Protein AF-E5EPD2-F1 (afdb_monomer_lite)

pLDDT: mean 83.29, std 13.44, range [50.78, 96.94]

Structure (mmCIF, N/CA/C/O backbone):
data_AF-E5EPD2-F1
#
_entry.id   AF-E5EPD2-F1
#
loop_
_atom_site.group_PDB
_atom_site.id
_atom_site.type_symbol
_atom_site.label_atom_id
_atom_site.label_alt_id
_atom_site.label_comp_id
_atom_site.label_asym_id
_atom_site.label_entity_id
_atom_site.label_seq_id
_atom_site.pdbx_PDB_ins_code
_atom_site.Cartn_x
_atom_site.Cartn_y
_atom_site.Cartn_z
_atom_site.occupancy
_atom_site.B_iso_or_equiv
_atom_site.auth_seq_id
_atom_site.auth_comp_id
_atom_site.auth_asym_id
_atom_site.auth_atom_id
_atom_site.pdbx_PDB_model_num
ATOM 1 N N . PHE A 1 1 ? -27.527 -5.584 16.120 1.00 50.78 1 PHE A N 1
ATOM 2 C CA . PHE A 1 1 ? -26.168 -5.067 15.879 1.00 50.78 1 PHE A CA 1
ATOM 3 C C . PHE A 1 1 ? -25.350 -6.171 15.235 1.00 50.78 1 PHE A C 1
ATOM 5 O O . PHE A 1 1 ? -25.068 -7.159 15.896 1.00 50.78 1 PHE A O 1
ATOM 12 N N . SER A 1 2 ? -25.050 -6.069 13.937 1.00 57.53 2 SER A N 1
ATOM 13 C CA . SER A 1 2 ? -24.049 -6.959 13.338 1.00 57.53 2 SER A CA 1
ATOM 14 C C . SER A 1 2 ? -22.690 -6.487 13.850 1.00 57.53 2 SER A C 1
ATOM 16 O O . SER A 1 2 ? -22.434 -5.287 13.736 1.00 57.53 2 SER A O 1
ATOM 18 N N . PRO A 1 3 ? -21.836 -7.352 14.423 1.00 57.34 3 PRO A N 1
ATOM 19 C CA . PRO A 1 3 ? -20.488 -6.935 14.769 1.00 57.34 3 PRO A CA 1
ATOM 20 C C . PRO A 1 3 ? -19.837 -6.416 13.487 1.00 57.34 3 PRO A C 1
ATOM 22 O O . PRO A 1 3 ? -19.917 -7.063 12.435 1.00 57.34 3 PRO A O 1
ATOM 25 N N . SER A 1 4 ? -19.285 -5.208 13.555 1.00 64.56 4 SER A N 1
ATOM 26 C CA . SER A 1 4 ? -18.425 -4.655 12.517 1.00 64.56 4 SER A CA 1
ATOM 27 C C . SER A 1 4 ? -17.338 -5.690 12.253 1.00 64.56 4 SER A C 1
ATOM 29 O O . SER A 1 4 ? -16.483 -5.919 13.107 1.00 64.56 4 SER A O 1
ATOM 31 N N . ARG A 1 5 ? -17.425 -6.404 11.127 1.00 71.38 5 ARG A N 1
ATOM 32 C CA . ARG A 1 5 ? -16.413 -7.397 10.777 1.00 71.38 5 ARG A CA 1
ATOM 33 C C . ARG A 1 5 ? -15.095 -6.659 10.610 1.00 71.38 5 ARG A C 1
ATOM 35 O O . ARG A 1 5 ? -15.000 -5.775 9.765 1.00 71.38 5 ARG A O 1
ATOM 42 N N . HIS A 1 6 ? -14.110 -7.028 11.419 1.00 83.94 6 HIS A N 1
ATOM 43 C CA . HIS A 1 6 ? -12.736 -6.592 11.233 1.00 83.94 6 HIS A CA 1
ATOM 44 C C . HIS A 1 6 ? -12.278 -7.087 9.861 1.00 83.94 6 HIS A C 1
ATOM 46 O O . HIS A 1 6 ? -12.173 -8.293 9.632 1.00 83.94 6 HIS A O 1
ATOM 52 N N . LEU A 1 7 ? -12.112 -6.155 8.926 1.00 90.19 7 LEU A N 1
ATOM 53 C CA . LEU A 1 7 ? -11.673 -6.447 7.571 1.00 90.19 7 LEU A CA 1
ATOM 54 C C . LEU A 1 7 ? -10.170 -6.209 7.506 1.00 90.19 7 LEU A C 1
ATOM 56 O O . LEU A 1 7 ? -9.701 -5.118 7.815 1.00 90.19 7 LEU A O 1
ATOM 60 N N . THR A 1 8 ? -9.420 -7.223 7.094 1.00 92.31 8 THR A N 1
ATOM 61 C CA . THR A 1 8 ? -7.981 -7.108 6.860 1.00 92.31 8 THR A CA 1
ATOM 62 C C . THR A 1 8 ? -7.726 -6.947 5.369 1.00 92.31 8 THR A C 1
ATOM 64 O O . THR A 1 8 ? -8.210 -7.735 4.558 1.00 92.31 8 THR A O 1
ATOM 67 N N . LEU A 1 9 ? -6.959 -5.922 5.015 1.00 91.12 9 LEU A N 1
ATOM 68 C CA . LEU A 1 9 ? -6.471 -5.653 3.669 1.00 91.12 9 LEU A CA 1
ATOM 69 C C . LEU A 1 9 ? -5.013 -6.091 3.580 1.00 91.12 9 LEU A C 1
ATOM 71 O O . LEU A 1 9 ? -4.261 -5.857 4.518 1.00 91.12 9 LEU A O 1
ATOM 75 N N . CYS A 1 10 ? -4.610 -6.682 2.456 1.00 91.88 10 CYS A N 1
ATOM 76 C CA . CYS A 1 10 ? -3.227 -7.064 2.179 1.00 91.88 10 CYS A CA 1
ATOM 77 C C . CYS A 1 10 ? -2.827 -6.594 0.783 1.00 91.88 10 CYS A C 1
ATOM 79 O O . CYS A 1 10 ? -3.608 -6.727 -0.160 1.00 91.88 10 CYS A O 1
ATOM 81 N N . ILE A 1 11 ? -1.605 -6.087 0.636 1.00 88.94 11 ILE A N 1
ATOM 82 C CA . ILE A 1 11 ? -1.105 -5.560 -0.637 1.00 88.94 11 ILE A CA 1
ATOM 83 C C . ILE A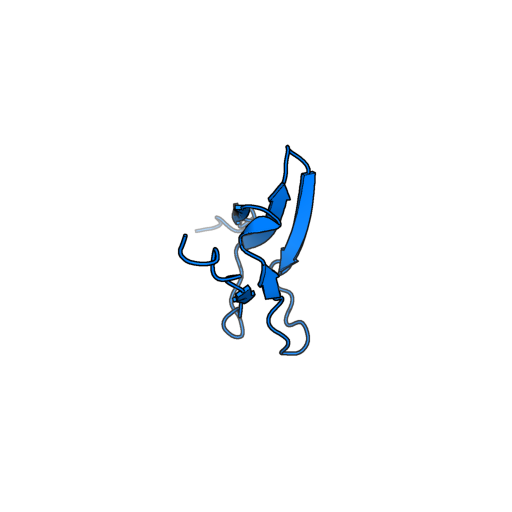 1 11 ? 0.025 -6.448 -1.123 1.00 88.94 11 ILE A C 1
ATOM 85 O O . ILE A 1 11 ? 1.026 -6.614 -0.437 1.00 88.94 11 ILE A O 1
ATOM 89 N N . LYS A 1 12 ? -0.122 -7.018 -2.318 1.00 88.44 12 LYS A N 1
ATOM 90 C CA . LYS A 1 12 ? 0.900 -7.864 -2.933 1.00 88.44 12 LYS A CA 1
ATOM 91 C C . LYS A 1 12 ? 1.293 -7.292 -4.294 1.00 88.44 12 LYS A C 1
ATOM 93 O O . LYS A 1 12 ? 0.548 -7.492 -5.254 1.00 88.44 12 LYS A O 1
ATOM 98 N N . PRO A 1 13 ? 2.442 -6.609 -4.394 1.00 83.69 13 PRO A N 1
ATOM 99 C CA . PRO A 1 13 ? 2.960 -6.152 -5.675 1.00 83.69 13 PRO A CA 1
ATOM 100 C C . PRO A 1 13 ? 3.229 -7.328 -6.621 1.00 83.69 13 PRO A C 1
ATOM 102 O O . PRO A 1 13 ? 3.600 -8.428 -6.190 1.00 83.69 13 PRO A O 1
ATOM 105 N N . LEU A 1 14 ? 3.046 -7.100 -7.921 1.00 84.31 14 LEU A N 1
ATOM 106 C CA . LEU A 1 14 ? 3.491 -8.046 -8.941 1.00 84.31 14 LEU A CA 1
ATOM 107 C C . LEU A 1 14 ? 5.023 -8.005 -9.009 1.00 84.31 14 LEU A C 1
ATOM 109 O O . LEU A 1 14 ? 5.630 -6.951 -8.853 1.00 84.31 14 LEU A O 1
ATOM 113 N N . ARG A 1 15 ? 5.681 -9.143 -9.262 1.00 82.50 15 ARG A N 1
ATOM 114 C CA . ARG A 1 15 ? 7.142 -9.132 -9.444 1.00 82.50 15 ARG A CA 1
ATOM 115 C C . ARG A 1 15 ? 7.519 -8.183 -10.582 1.00 82.50 15 ARG A C 1
ATOM 117 O O . ARG A 1 15 ? 6.971 -8.300 -11.674 1.00 82.50 15 ARG A O 1
ATOM 124 N N . GLY A 1 16 ? 8.474 -7.295 -10.319 1.00 79.69 16 GLY A N 1
ATOM 125 C CA . GLY A 1 16 ? 8.948 -6.314 -11.295 1.00 79.69 16 GLY A CA 1
ATOM 126 C C . GLY A 1 16 ? 8.020 -5.115 -11.503 1.00 79.69 16 GLY A C 1
ATOM 127 O O . GLY A 1 16 ? 8.276 -4.335 -12.413 1.00 79.69 16 GLY A O 1
ATOM 128 N N . SER A 1 17 ? 6.960 -4.946 -10.701 1.00 83.81 17 SER A N 1
ATOM 129 C CA . SER A 1 17 ? 6.183 -3.704 -10.717 1.00 83.81 17 SER A CA 1
ATOM 130 C C . SER A 1 17 ? 6.988 -2.555 -10.113 1.00 83.81 17 SER A C 1
ATOM 13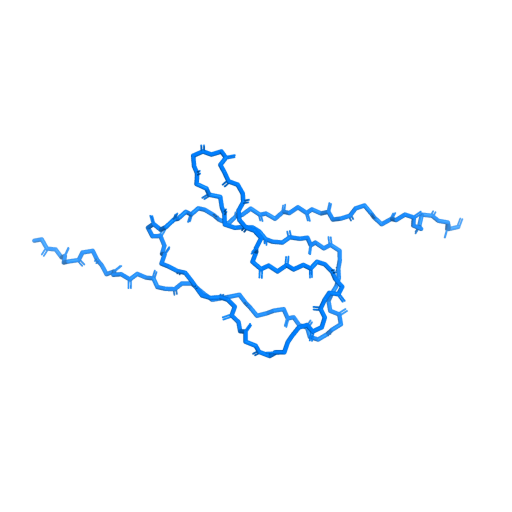2 O O . SER A 1 17 ? 7.584 -2.720 -9.048 1.00 83.81 17 SER A O 1
ATOM 134 N N . SER A 1 18 ? 6.931 -1.393 -10.753 1.00 87.94 18 SER A N 1
ATOM 135 C CA . SER A 1 18 ? 7.472 -0.128 -10.259 1.00 87.94 18 SER A CA 1
ATOM 136 C C . SER A 1 18 ? 6.573 1.043 -10.682 1.00 87.94 18 SER A C 1
ATOM 138 O O . SER A 1 18 ? 5.595 0.844 -11.408 1.00 87.94 18 SER A O 1
ATOM 140 N N . GLY A 1 19 ? 6.888 2.253 -10.224 1.00 90.00 19 GLY A N 1
ATOM 141 C CA . GLY A 1 19 ? 6.172 3.493 -10.520 1.00 90.00 19 GLY A CA 1
ATOM 142 C C . GLY A 1 19 ? 5.283 4.009 -9.385 1.00 90.00 19 GLY A C 1
ATOM 143 O O . GLY A 1 19 ? 4.577 4.999 -9.583 1.00 90.00 19 GLY A O 1
ATOM 144 N N . ALA A 1 20 ? 5.292 3.374 -8.206 1.00 91.56 20 ALA A N 1
ATOM 145 C CA . ALA A 1 20 ? 4.562 3.901 -7.057 1.00 91.56 20 ALA A CA 1
ATOM 146 C C . ALA A 1 20 ? 5.126 3.477 -5.697 1.00 91.56 20 ALA A C 1
ATOM 148 O O . ALA A 1 20 ? 5.487 2.318 -5.486 1.00 91.56 20 ALA A O 1
ATOM 149 N N . ASN A 1 21 ? 5.075 4.408 -4.744 1.00 92.50 21 ASN A N 1
ATOM 150 C CA . ASN A 1 21 ? 5.112 4.092 -3.321 1.00 92.50 21 ASN A CA 1
ATOM 151 C C . ASN A 1 21 ? 3.678 3.933 -2.802 1.00 92.50 21 ASN A C 1
ATOM 153 O O . ASN A 1 21 ? 2.754 4.628 -3.235 1.00 92.50 21 ASN A O 1
ATOM 157 N N . ILE A 1 22 ? 3.492 3.034 -1.839 1.00 93.06 22 ILE A N 1
ATOM 158 C CA . ILE A 1 22 ? 2.191 2.793 -1.218 1.00 93.06 22 ILE A CA 1
ATOM 159 C C . ILE A 1 22 ? 2.301 2.993 0.288 1.00 93.06 22 ILE A C 1
ATOM 161 O O . ILE A 1 22 ? 3.173 2.408 0.937 1.00 93.06 22 ILE A O 1
ATOM 165 N N . TYR A 1 23 ? 1.378 3.773 0.844 1.00 94.94 23 TYR A N 1
ATOM 166 C CA . TYR A 1 23 ? 1.356 4.167 2.247 1.00 94.94 23 TYR A CA 1
ATOM 167 C C . TYR A 1 23 ? 0.004 3.857 2.895 1.00 94.94 23 TYR A C 1
ATOM 169 O O . TYR A 1 23 ? -1.043 3.903 2.246 1.00 94.94 23 TYR A O 1
ATOM 177 N N . LEU A 1 24 ? 0.033 3.586 4.199 1.00 96.06 24 LEU A N 1
ATOM 178 C CA . LEU A 1 24 ? -1.131 3.695 5.070 1.00 96.06 24 LEU A CA 1
ATOM 179 C C . LEU A 1 24 ? -1.228 5.146 5.539 1.00 96.06 24 LEU A C 1
ATOM 181 O O . LEU A 1 24 ? -0.304 5.640 6.187 1.00 96.06 24 LEU A O 1
ATOM 185 N N . GLU A 1 25 ? -2.332 5.805 5.213 1.00 96.50 25 GLU A N 1
ATOM 186 C CA . GLU A 1 25 ? -2.643 7.156 5.663 1.00 96.50 25 GLU A CA 1
ATOM 187 C C . GLU A 1 25 ? -3.588 7.108 6.862 1.00 96.50 25 GLU A C 1
ATOM 189 O O . GLU A 1 25 ? -4.599 6.401 6.847 1.00 96.50 25 GLU A O 1
ATOM 194 N N . LYS A 1 26 ? -3.266 7.873 7.905 1.00 96.12 26 LYS A N 1
ATOM 195 C CA . LYS A 1 26 ? -4.203 8.161 8.987 1.00 96.12 26 LYS A CA 1
ATOM 196 C C . LYS A 1 26 ? -3.957 9.563 9.520 1.00 96.12 26 LYS A C 1
ATOM 198 O O . LYS A 1 26 ? -2.885 9.852 10.047 1.00 96.12 26 LYS A O 1
ATOM 203 N N . THR A 1 27 ? -4.978 10.415 9.466 1.00 95.50 27 THR A N 1
ATOM 204 C CA . THR A 1 27 ? -4.949 11.763 10.067 1.00 95.50 27 THR A CA 1
ATOM 205 C C . THR A 1 27 ? -3.772 12.630 9.592 1.00 95.50 27 THR A C 1
ATOM 207 O O . THR A 1 27 ? -3.228 13.418 10.360 1.00 95.50 27 THR A O 1
ATOM 210 N N . GLY A 1 28 ? -3.374 12.483 8.327 1.00 94.75 28 GLY A N 1
ATOM 211 C CA . GLY A 1 28 ? -2.255 13.195 7.708 1.00 94.75 28 GLY A CA 1
ATOM 212 C C . GLY A 1 28 ? -0.884 12.541 7.907 1.00 94.75 28 GLY A C 1
ATOM 213 O O . GLY A 1 28 ? 0.092 13.019 7.333 1.00 94.75 28 GLY A O 1
ATOM 214 N N . GLU A 1 29 ? -0.784 11.454 8.678 1.00 96.50 29 GLU A N 1
ATOM 215 C CA . GLU A 1 29 ? 0.446 10.669 8.810 1.00 96.50 29 GLU A CA 1
ATOM 216 C C . GLU A 1 29 ? 0.505 9.583 7.728 1.00 96.50 29 GLU A C 1
ATOM 218 O O . GLU A 1 29 ? -0.471 8.863 7.511 1.00 96.50 29 GLU A O 1
ATOM 223 N N . LEU A 1 30 ? 1.662 9.446 7.070 1.00 96.94 30 LEU A N 1
ATOM 224 C CA . LEU A 1 30 ? 1.913 8.438 6.040 1.00 96.94 30 LEU A CA 1
ATOM 225 C C . LEU A 1 30 ? 2.934 7.407 6.529 1.00 96.94 30 LEU A C 1
ATOM 227 O O . LEU A 1 30 ? 4.102 7.726 6.754 1.00 96.94 30 LEU A O 1
ATOM 231 N N . LYS A 1 31 ? 2.513 6.142 6.619 1.00 94.94 31 LYS A N 1
ATOM 232 C CA . LYS A 1 31 ? 3.392 5.004 6.916 1.00 94.94 31 LYS A CA 1
ATOM 233 C C . LYS A 1 31 ? 3.633 4.178 5.658 1.00 94.94 31 LYS A C 1
ATOM 235 O O . LYS A 1 31 ? 2.701 3.590 5.119 1.00 94.94 31 LYS A O 1
ATOM 240 N N . LEU A 1 32 ? 4.886 4.084 5.217 1.00 92.81 32 LEU A N 1
ATOM 241 C CA . LEU A 1 32 ? 5.265 3.303 4.034 1.00 92.81 32 LEU A CA 1
ATOM 242 C C . LEU A 1 32 ? 4.939 1.811 4.224 1.00 92.81 32 LEU A C 1
ATOM 244 O O . LEU A 1 32 ? 5.384 1.192 5.192 1.00 92.81 32 LEU A O 1
ATOM 248 N N . LEU A 1 33 ? 4.178 1.246 3.286 1.00 91.38 33 LEU A N 1
ATOM 249 C CA . LEU A 1 33 ? 3.847 -0.181 3.212 1.00 91.38 33 LEU A CA 1
ATOM 250 C C . LEU A 1 33 ? 4.635 -0.881 2.105 1.00 91.38 33 LEU A C 1
ATOM 252 O O . LEU A 1 33 ? 5.153 -1.973 2.317 1.00 91.38 33 LEU A O 1
ATOM 256 N N . VAL A 1 34 ? 4.714 -0.252 0.930 1.00 90.38 34 VAL A N 1
ATOM 257 C CA . VAL A 1 34 ? 5.443 -0.766 -0.235 1.00 90.38 34 VAL A CA 1
ATOM 258 C C . VAL A 1 34 ? 6.289 0.358 -0.801 1.00 90.38 34 VAL A C 1
ATOM 260 O O . VAL A 1 34 ? 5.778 1.443 -1.077 1.00 90.38 34 VAL A O 1
ATOM 263 N N . ARG A 1 35 ? 7.580 0.085 -0.973 1.00 89.81 35 ARG A N 1
ATOM 264 C CA . ARG A 1 35 ? 8.525 0.989 -1.620 1.00 89.81 35 ARG A CA 1
ATOM 265 C C . ARG A 1 35 ? 8.605 0.677 -3.110 1.00 89.81 35 ARG A C 1
ATOM 267 O O . ARG A 1 35 ? 8.672 -0.491 -3.486 1.00 89.81 35 ARG A O 1
ATOM 274 N N . ASP A 1 36 ? 8.638 1.718 -3.930 1.00 89.38 36 ASP A N 1
ATOM 275 C CA . ASP A 1 36 ? 8.835 1.574 -5.367 1.00 89.38 36 ASP A CA 1
ATOM 276 C C . ASP A 1 36 ? 10.158 0.863 -5.698 1.00 89.38 36 ASP A C 1
ATOM 278 O O . ASP A 1 36 ? 11.190 1.123 -5.075 1.00 89.38 36 ASP A O 1
ATOM 282 N N . GLY A 1 37 ? 10.124 -0.042 -6.678 1.00 81.81 37 GLY A N 1
ATOM 283 C CA . GLY A 1 37 ? 11.283 -0.814 -7.134 1.00 81.81 37 GLY A CA 1
ATOM 284 C C . GLY A 1 37 ? 11.842 -1.811 -6.112 1.00 81.81 37 GLY A C 1
ATOM 285 O O . GLY A 1 37 ? 12.790 -2.533 -6.428 1.00 81.81 37 GLY A O 1
ATOM 286 N N . ASP A 1 38 ? 11.271 -1.887 -4.906 1.00 78.69 38 ASP A N 1
ATOM 287 C CA . ASP A 1 38 ? 11.702 -2.833 -3.887 1.00 78.69 38 ASP A CA 1
ATOM 288 C C . ASP A 1 38 ? 11.093 -4.214 -4.158 1.00 78.69 38 ASP A C 1
ATOM 290 O O . ASP A 1 38 ? 9.881 -4.430 -4.107 1.00 78.69 38 ASP A O 1
ATOM 294 N N . LEU A 1 39 ? 11.972 -5.176 -4.437 1.00 64.38 39 LEU A N 1
ATOM 295 C CA . LEU A 1 39 ? 11.657 -6.592 -4.648 1.00 64.38 39 LEU A CA 1
ATOM 296 C C . LEU A 1 39 ? 11.441 -7.344 -3.322 1.00 64.38 39 LEU A C 1
ATOM 298 O O . LEU A 1 39 ? 11.551 -8.574 -3.301 1.00 64.38 39 LEU A O 1
ATOM 302 N N . GLY A 1 40 ? 11.191 -6.605 -2.232 1.00 59.94 40 GLY A N 1
ATOM 303 C CA . GLY A 1 40 ? 11.134 -7.060 -0.849 1.00 59.94 40 GLY A CA 1
ATOM 304 C C . GLY A 1 40 ? 10.461 -8.426 -0.660 1.00 59.94 40 GLY A C 1
ATOM 305 O O . GLY A 1 40 ? 9.546 -8.805 -1.398 1.00 59.94 40 GLY A O 1
ATOM 306 N N . PRO A 1 41 ? 10.923 -9.212 0.325 1.00 53.56 41 PRO A N 1
ATOM 307 C CA . PRO A 1 41 ? 10.762 -10.659 0.354 1.00 53.56 41 PRO A CA 1
ATOM 308 C C . PRO A 1 41 ? 9.305 -11.081 0.569 1.00 53.56 41 PRO A C 1
ATOM 310 O O . PRO A 1 41 ? 8.900 -11.326 1.696 1.00 53.56 41 PRO A O 1
ATOM 313 N N . GLY A 1 42 ? 8.524 -11.201 -0.509 1.00 60.66 42 GLY A N 1
ATOM 314 C CA . GLY A 1 42 ? 7.324 -12.041 -0.660 1.00 60.66 42 GLY A CA 1
ATOM 315 C C . GLY A 1 42 ? 6.149 -11.862 0.316 1.00 60.66 42 GLY A C 1
ATOM 316 O O . GLY A 1 42 ? 5.111 -12.492 0.106 1.00 60.66 42 GLY A O 1
ATOM 317 N N . GLN A 1 43 ? 6.276 -11.044 1.359 1.00 67.75 43 GLN A N 1
ATOM 318 C CA . GLN A 1 43 ? 5.263 -10.827 2.380 1.00 67.75 43 GLN A CA 1
ATOM 319 C C . GLN A 1 43 ? 4.425 -9.618 1.988 1.00 67.75 43 GLN A C 1
ATOM 321 O O . GLN A 1 43 ? 4.924 -8.502 1.876 1.00 67.75 43 GLN A O 1
ATOM 326 N N . ALA A 1 44 ? 3.141 -9.868 1.750 1.00 82.88 44 ALA A N 1
ATOM 327 C CA . ALA A 1 44 ? 2.169 -8.822 1.501 1.00 82.88 44 ALA A CA 1
ATOM 328 C C . ALA A 1 44 ? 1.913 -8.069 2.818 1.00 82.88 44 ALA A C 1
ATOM 330 O O . ALA A 1 44 ? 1.389 -8.699 3.742 1.00 82.88 44 ALA A O 1
ATOM 331 N N . PRO A 1 45 ? 2.265 -6.773 2.957 1.00 88.94 45 PRO A N 1
ATOM 332 C CA . PRO A 1 45 ? 1.872 -6.006 4.131 1.00 88.94 45 PRO A CA 1
ATOM 333 C C . PRO A 1 45 ? 0.352 -6.028 4.262 1.00 88.94 45 PRO A C 1
ATOM 335 O O . PRO A 1 45 ? -0.369 -5.753 3.298 1.00 88.94 45 PRO A O 1
ATOM 338 N N . CYS A 1 46 ? -0.116 -6.360 5.463 1.00 91.06 46 CYS A N 1
ATOM 339 C CA . CYS A 1 46 ? -1.528 -6.396 5.797 1.00 91.06 46 CYS A CA 1
ATOM 340 C C . CYS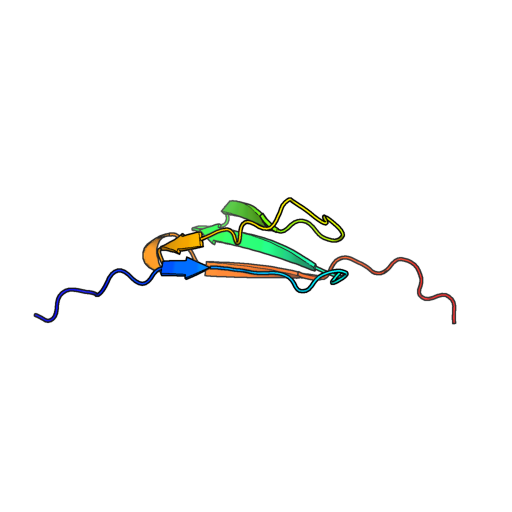 A 1 46 ? -1.846 -5.423 6.932 1.00 91.06 46 CYS A C 1
ATOM 342 O O . CYS A 1 46 ? -1.042 -5.240 7.846 1.00 91.06 46 CYS A O 1
ATOM 344 N N . PHE A 1 47 ? -3.034 -4.831 6.893 1.00 91.25 47 PHE A N 1
ATOM 345 C CA . PHE A 1 47 ? -3.536 -3.914 7.911 1.00 91.25 47 PHE A CA 1
ATOM 346 C C . PHE A 1 47 ? -5.058 -4.031 8.027 1.00 91.25 47 PHE A C 1
ATOM 348 O O . PHE A 1 47 ? -5.738 -4.476 7.101 1.00 91.25 47 PHE A O 1
ATOM 355 N N . GLY A 1 48 ? -5.603 -3.671 9.186 1.00 92.38 48 GLY A N 1
ATOM 356 C CA . GLY A 1 48 ? -7.049 -3.589 9.386 1.00 92.38 48 GLY A CA 1
ATOM 357 C C . GLY A 1 48 ? -7.631 -2.349 8.713 1.00 92.38 48 GLY A C 1
ATOM 358 O O . GLY A 1 48 ? -7.005 -1.290 8.715 1.00 92.38 48 GLY A O 1
ATOM 359 N N . PHE A 1 49 ? -8.831 -2.464 8.150 1.00 89.75 49 PHE A N 1
ATOM 360 C CA . PHE A 1 49 ? -9.526 -1.367 7.469 1.00 89.75 49 PHE A CA 1
ATOM 361 C C . PHE A 1 49 ? -9.745 -0.151 8.384 1.00 89.75 49 PHE A C 1
ATOM 363 O O . PHE A 1 49 ? -9.761 0.987 7.931 1.00 89.75 49 PHE A O 1
ATOM 370 N N . GLU A 1 50 ? -9.866 -0.376 9.693 1.00 91.44 50 GLU A N 1
ATOM 371 C CA . GLU A 1 50 ? -9.986 0.677 10.704 1.00 91.44 50 GLU A CA 1
ATOM 372 C C . GLU A 1 50 ? -8.679 1.440 10.990 1.00 91.44 50 GLU A C 1
ATOM 374 O O . GLU A 1 50 ? -8.689 2.460 11.686 1.00 91.44 50 GLU A O 1
ATOM 379 N N . GLN A 1 51 ? -7.538 0.943 10.504 1.00 92.81 51 GLN A N 1
ATOM 380 C CA . GLN A 1 51 ? -6.234 1.528 10.810 1.00 92.81 51 GLN A CA 1
ATOM 381 C C . GLN A 1 51 ? -5.933 2.759 9.958 1.00 92.81 51 GLN A C 1
ATOM 383 O O . GLN A 1 51 ? -5.176 3.603 10.429 1.00 92.81 51 GLN A O 1
ATOM 388 N N . GLY A 1 52 ? -6.538 2.902 8.776 1.00 93.25 52 GLY A N 1
ATOM 389 C CA . GLY A 1 52 ? -6.301 4.038 7.889 1.00 93.25 52 GLY A CA 1
ATOM 390 C C . GLY A 1 52 ? -6.731 3.793 6.441 1.00 93.25 52 GLY A C 1
ATOM 391 O O . GLY A 1 52 ? -7.226 2.718 6.096 1.00 93.25 52 GLY A O 1
ATOM 392 N N . GLY A 1 53 ? -6.535 4.808 5.602 1.00 93.31 53 GLY A N 1
ATOM 393 C CA . GLY A 1 53 ? -6.759 4.759 4.161 1.00 93.31 53 GLY A CA 1
ATOM 394 C C . GLY A 1 53 ? -5.515 4.326 3.387 1.00 93.31 53 GLY A C 1
ATOM 395 O O . GLY A 1 53 ? -4.389 4.420 3.870 1.00 93.31 53 GLY A O 1
ATOM 396 N N . LEU A 1 54 ? -5.716 3.860 2.156 1.00 94.00 54 LEU A N 1
ATOM 397 C CA . LEU A 1 54 ? -4.612 3.593 1.242 1.00 94.00 54 LEU A CA 1
ATOM 398 C C . LEU A 1 54 ? -4.252 4.867 0.479 1.00 94.00 54 LEU A C 1
ATOM 400 O O . LEU A 1 54 ? -5.101 5.417 -0.223 1.00 94.00 54 LEU A O 1
ATOM 404 N N . PHE A 1 55 ? -2.995 5.290 0.566 1.00 95.31 55 PHE A N 1
ATOM 405 C CA . PHE A 1 55 ? -2.464 6.389 -0.232 1.00 95.31 55 PHE A CA 1
ATOM 406 C C . PHE A 1 55 ? -1.428 5.858 -1.224 1.00 95.31 55 PHE A C 1
ATOM 408 O O . PHE A 1 55 ? -0.485 5.161 -0.842 1.00 95.31 55 PHE A O 1
ATOM 415 N N . VAL A 1 56 ? -1.623 6.169 -2.506 1.00 94.19 56 VAL A N 1
ATOM 416 C CA . VAL A 1 56 ? -0.746 5.739 -3.601 1.00 94.19 56 VAL A CA 1
ATOM 417 C C . VAL A 1 56 ? -0.086 6.973 -4.192 1.00 94.19 56 VAL A C 1
ATOM 419 O O . VAL A 1 56 ? -0.757 7.850 -4.733 1.00 94.19 56 VAL A O 1
ATOM 422 N N . GLU A 1 57 ? 1.233 7.022 -4.086 1.00 94.88 57 GLU A N 1
ATOM 423 C CA . GLU A 1 57 ? 2.057 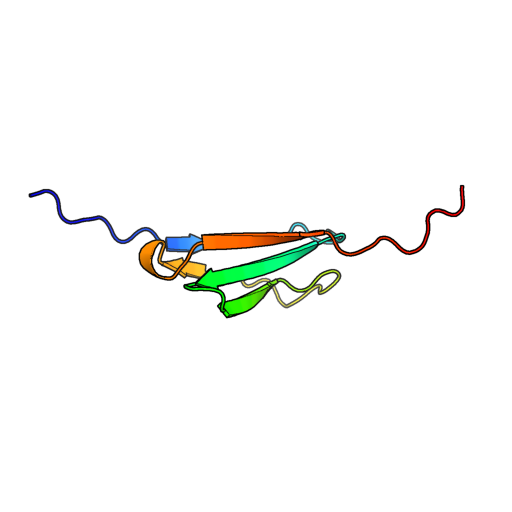8.091 -4.634 1.00 94.88 57 GLU A CA 1
ATOM 424 C C . GLU A 1 57 ? 2.731 7.581 -5.902 1.00 94.88 57 GLU A C 1
ATOM 426 O O . GLU A 1 57 ? 3.527 6.644 -5.843 1.00 94.88 57 GLU A O 1
ATOM 431 N N . ALA A 1 58 ? 2.432 8.200 -7.044 1.00 92.50 58 ALA A N 1
ATOM 432 C CA . ALA A 1 58 ? 3.174 7.932 -8.268 1.00 92.50 58 ALA A CA 1
ATOM 433 C C . ALA A 1 58 ? 4.615 8.431 -8.105 1.00 92.50 58 ALA A C 1
ATOM 435 O O . ALA A 1 58 ? 4.837 9.614 -7.833 1.00 92.50 58 ALA A O 1
ATOM 436 N N . THR A 1 59 ? 5.599 7.551 -8.282 1.00 88.75 59 THR A N 1
ATOM 437 C CA . THR A 1 59 ? 7.000 7.973 -8.301 1.00 88.75 59 THR A CA 1
ATOM 438 C C . THR A 1 59 ? 7.307 8.633 -9.647 1.00 88.75 59 THR A C 1
ATOM 440 O O . THR A 1 59 ? 6.921 8.108 -10.695 1.00 88.75 59 THR A O 1
ATOM 443 N N . PRO A 1 60 ? 7.982 9.798 -9.661 1.00 77.62 60 PRO A N 1
ATOM 444 C CA . PRO A 1 60 ? 8.325 10.463 -10.908 1.00 77.62 60 PRO A CA 1
ATOM 445 C C . PRO A 1 60 ? 9.227 9.554 -11.743 1.00 77.62 60 PRO A C 1
ATOM 447 O O . PRO A 1 60 ? 10.349 9.241 -11.341 1.00 77.62 60 PRO A O 1
ATOM 450 N N . GLN A 1 61 ? 8.760 9.147 -12.921 1.00 67.44 61 GLN A N 1
ATOM 451 C CA . GLN A 1 61 ? 9.605 8.445 -13.877 1.00 67.44 61 GLN A CA 1
ATO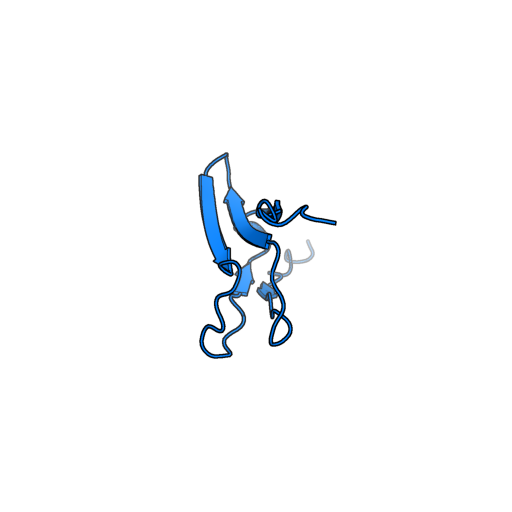M 452 C C . GLN A 1 61 ? 10.538 9.488 -14.510 1.00 67.44 61 GLN A C 1
ATOM 454 O O . GLN A 1 61 ? 10.110 10.310 -15.317 1.00 67.44 61 GLN A O 1
ATOM 459 N N . GLN A 1 62 ? 11.801 9.518 -14.075 1.00 65.94 62 GLN A N 1
ATOM 460 C CA . GLN A 1 62 ? 12.771 10.548 -14.483 1.00 65.94 62 GLN A CA 1
ATOM 461 C C . GLN A 1 62 ? 13.232 10.416 -15.939 1.00 65.94 62 GLN A C 1
ATOM 463 O O . GLN A 1 62 ? 13.863 11.332 -16.461 1.00 65.94 62 GLN A O 1
ATOM 468 N N . ASP A 1 63 ? 12.892 9.315 -16.607 1.00 60.22 63 ASP A N 1
ATOM 469 C CA . ASP A 1 63 ? 13.259 9.078 -17.994 1.00 60.22 63 ASP A CA 1
ATOM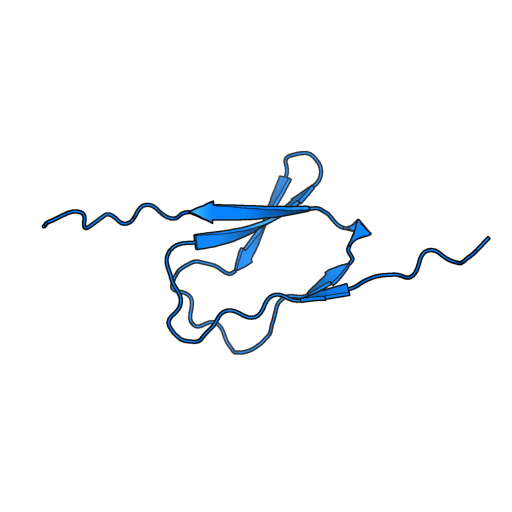 470 C C . ASP A 1 63 ? 12.053 9.278 -18.924 1.00 60.22 63 ASP A C 1
ATOM 472 O O . ASP A 1 63 ? 11.364 8.339 -19.317 1.00 60.22 63 ASP A O 1
ATOM 476 N N . ILE A 1 64 ? 11.764 10.548 -19.224 1.00 57.91 64 ILE A N 1
ATOM 477 C CA . ILE A 1 64 ? 10.864 10.958 -20.317 1.00 57.91 64 ILE A CA 1
ATOM 478 C C . ILE A 1 64 ? 11.624 11.126 -21.637 1.00 57.91 64 ILE A C 1
ATOM 480 O O . ILE A 1 64 ? 11.087 11.728 -22.570 1.00 57.91 64 ILE A O 1
ATOM 484 N N . SER A 1 65 ? 12.878 10.658 -21.721 1.00 65.38 65 SER A N 1
ATOM 485 C CA . SER A 1 65 ? 13.615 10.731 -22.976 1.00 65.38 65 SER A CA 1
ATOM 486 C C . SER A 1 65 ? 12.960 9.777 -23.986 1.00 65.38 65 SER A C 1
ATOM 488 O O . SER A 1 65 ? 13.003 8.553 -23.873 1.00 65.38 65 SER A O 1
ATOM 490 N N . ARG A 1 66 ? 12.238 10.382 -24.932 1.00 55.41 66 ARG A N 1
ATOM 491 C CA . ARG A 1 66 ? 11.581 9.756 -26.077 1.00 55.41 66 ARG A CA 1
ATOM 492 C C . ARG A 1 66 ? 12.152 10.356 -27.349 1.00 55.41 66 ARG A C 1
ATOM 494 O O . ARG A 1 66 ? 12.323 11.596 -27.369 1.00 55.41 66 ARG A O 1
#

Organism: NCBI:txid141655

Radius of gyration: 14.75 Å; chains: 1; bounding box: 40×25×42 Å

Sequence (66 aa):
FSPSRHLTLCIKPLRGSSGANIYLEKTGELKLLVRDGDLGPGQAPCFGFEQGGLFVEATPQQDISR

Secondary structure (DSSP, 8-state):
------PEEE--PPTT--SEEEEEEETTEEEEEE-TT----S---EEEGGG-EEEEEEPP------

Foldseek 3Di:
DPPPPFDKDWADDDQPDFFKWKFFDDPRDTHTQDDGPDNPPGGTDMDTPVRGDIDIDGDDPPPPPD

InterPro domains:
  IPR051998 Meteorin-like [PTHR28593] (4-66)
  IPR060389 Meteorin-like, N-terminal domain [PF27640] (3-66)